Protein AF-A0A9W9ZLP1-F1 (afdb_monomer_lite)

Sequence (159 aa):
MEIKDVVPSSAYHYSLTSFCESRKTEWKYGPYRGVTRVIDLIGAGVTRVMGMVASCAGTCQGQGTTQDVHSTDNQMVYPVTAFHDQDVNSGSQRLVEAHLRNWPTKRILMQRQTLRAVPVSEVKYEWNDTSTRFWVFGLDHKVHAPDYPQQCCCGCTIL

Foldseek 3Di:
DAWDDKDKDKDKDKDKDFDWDDDDDDPPDDDPDDDDDDDDDDDDDDDPDDDPDDDDDDDDDDDDDQDFPDKDKDLQDDADCPDPDVCSRVVSNVVSVVVCVVCVPIRTPMMMMTMTIKMKMWIWDDDPNDIAIWIDIHPPRDIGGPPDPPPDPDDDDPD

Structure (mmCIF, N/CA/C/O backbone):
data_AF-A0A9W9ZLP1-F1
#
_entry.id   AF-A0A9W9ZLP1-F1
#
loop_
_atom_site.group_PDB
_atom_site.id
_atom_site.type_symbol
_atom_site.label_atom_id
_atom_site.label_alt_id
_atom_site.label_comp_id
_atom_site.label_asym_id
_atom_site.label_entity_id
_atom_site.label_seq_id
_atom_site.pdbx_PDB_ins_code
_atom_site.Cartn_x
_atom_site.Cartn_y
_atom_site.Cartn_z
_atom_site.occupancy
_atom_site.B_iso_or_equiv
_atom_site.auth_seq_id
_atom_site.auth_comp_id
_atom_site.auth_asym_id
_atom_site.auth_atom_id
_atom_site.pdbx_PDB_model_num
ATOM 1 N N . MET A 1 1 ? -14.034 13.514 25.423 1.00 75.75 1 MET A N 1
ATOM 2 C CA . MET A 1 1 ? -13.645 12.399 24.541 1.00 75.75 1 MET A CA 1
ATOM 3 C C . MET A 1 1 ? -12.877 11.431 25.409 1.00 75.75 1 MET A C 1
ATOM 5 O O . MET A 1 1 ? -11.858 11.834 25.953 1.00 75.75 1 MET A O 1
ATOM 9 N N . GLU A 1 2 ? -13.390 10.221 25.598 1.00 85.62 2 GLU A N 1
ATOM 10 C CA . GLU A 1 2 ? -12.672 9.154 26.301 1.00 85.62 2 GLU A CA 1
ATOM 11 C C . GLU A 1 2 ? -12.226 8.094 25.300 1.00 85.62 2 GLU A C 1
ATOM 13 O O . GLU A 1 2 ? -13.033 7.611 24.506 1.00 85.62 2 GLU A O 1
ATOM 18 N N . ILE A 1 3 ? -10.946 7.726 25.343 1.00 88.31 3 ILE A N 1
ATOM 19 C CA . ILE A 1 3 ? -10.419 6.605 24.564 1.00 88.31 3 ILE A CA 1
ATOM 20 C C . ILE A 1 3 ? -10.789 5.321 25.303 1.00 88.31 3 ILE A C 1
ATOM 22 O O . ILE A 1 3 ? -10.439 5.164 26.472 1.00 88.31 3 ILE A O 1
ATOM 26 N N . LYS A 1 4 ? -11.500 4.415 24.630 1.00 91.81 4 LYS A N 1
ATOM 27 C CA . LYS A 1 4 ? -11.926 3.136 25.216 1.00 91.81 4 LYS A CA 1
ATOM 28 C C . LYS A 1 4 ? -10.978 2.001 24.862 1.00 91.81 4 LYS A C 1
ATOM 30 O O . LYS A 1 4 ? -10.706 1.153 25.702 1.00 91.81 4 LYS A O 1
ATOM 35 N N . ASP A 1 5 ? -10.510 1.978 23.619 1.00 91.81 5 ASP A N 1
ATOM 36 C CA . ASP A 1 5 ? -9.742 0.865 23.070 1.00 91.81 5 ASP A CA 1
ATOM 37 C C . ASP A 1 5 ? -8.805 1.352 21.957 1.00 91.81 5 ASP A C 1
ATOM 39 O O . ASP A 1 5 ? -9.132 2.283 21.212 1.00 91.81 5 ASP A O 1
ATOM 43 N N . VAL A 1 6 ? -7.642 0.712 21.853 1.00 90.38 6 VAL A N 1
ATOM 44 C CA . VAL A 1 6 ? -6.632 0.972 20.822 1.00 90.38 6 VAL A CA 1
ATOM 45 C C . VAL A 1 6 ? -6.205 -0.369 20.244 1.00 90.38 6 VAL A C 1
ATOM 47 O O . VAL A 1 6 ? -5.517 -1.147 20.904 1.00 90.38 6 VAL A O 1
ATOM 50 N N . VAL A 1 7 ? -6.591 -0.624 18.996 1.00 91.31 7 VAL A N 1
ATOM 51 C CA . VAL A 1 7 ? -6.280 -1.865 18.285 1.00 91.31 7 VAL A CA 1
ATOM 52 C C . VAL A 1 7 ? -5.129 -1.606 17.309 1.00 91.31 7 VAL A C 1
ATOM 54 O O . VAL A 1 7 ? -5.330 -0.932 16.293 1.00 91.31 7 VAL A O 1
ATOM 57 N N . PRO A 1 8 ? -3.911 -2.107 17.588 1.00 87.44 8 PRO A N 1
ATOM 58 C CA . PRO A 1 8 ? -2.798 -1.998 16.658 1.00 87.44 8 PRO A CA 1
ATOM 59 C C . PRO A 1 8 ? -2.944 -3.011 15.516 1.00 87.44 8 PRO A C 1
ATOM 61 O O . PRO A 1 8 ? -3.302 -4.170 15.719 1.00 87.44 8 PRO A O 1
ATOM 64 N N . SER A 1 9 ? -2.614 -2.580 14.306 1.00 88.94 9 SER A N 1
ATOM 65 C CA . SER A 1 9 ? -2.601 -3.387 13.085 1.00 88.94 9 SER A CA 1
ATOM 66 C C . SER A 1 9 ? -1.468 -2.930 12.156 1.00 88.94 9 SER A C 1
ATOM 68 O O . SER A 1 9 ? -0.769 -1.951 12.429 1.00 88.94 9 SER A O 1
ATOM 70 N N . SER A 1 10 ? -1.231 -3.659 11.068 1.00 86.94 10 SER A N 1
ATOM 71 C CA . SER A 1 10 ? -0.253 -3.288 10.039 1.00 86.94 10 SER A CA 1
ATOM 72 C C . SER A 1 10 ? -0.920 -3.291 8.673 1.00 86.94 10 SER A C 1
ATOM 74 O O . SER A 1 10 ? -1.614 -4.240 8.327 1.00 86.94 10 SER A O 1
ATOM 76 N N . ALA A 1 11 ? -0.685 -2.237 7.899 1.00 87.69 11 ALA A N 1
ATOM 77 C CA . ALA A 1 11 ? -1.044 -2.153 6.493 1.00 87.69 11 ALA A CA 1
ATOM 78 C C . ALA A 1 11 ? 0.213 -2.296 5.629 1.00 87.69 11 ALA A C 1
ATOM 80 O O . ALA A 1 11 ? 1.306 -1.897 6.035 1.00 87.69 11 ALA A O 1
ATOM 81 N N . TYR A 1 12 ? 0.066 -2.830 4.420 1.00 88.25 12 TYR A N 1
ATOM 82 C CA . TYR A 1 12 ? 1.188 -3.047 3.511 1.00 88.25 12 TYR A CA 1
ATOM 83 C C . TYR A 1 12 ? 1.121 -2.114 2.305 1.00 88.25 12 TYR A C 1
ATOM 85 O O . TYR A 1 12 ? 0.121 -2.052 1.596 1.00 88.25 12 TYR A O 1
ATOM 93 N N . HIS A 1 13 ? 2.217 -1.402 2.049 1.00 88.12 13 HIS A N 1
ATOM 94 C CA . HIS A 1 13 ? 2.382 -0.565 0.867 1.00 88.12 13 HIS A CA 1
ATOM 95 C C . HIS A 1 13 ? 3.393 -1.211 -0.083 1.00 88.12 13 HIS A C 1
ATOM 97 O O . HIS A 1 13 ? 4.598 -1.228 0.187 1.00 88.12 13 HIS A O 1
ATOM 103 N N . TYR A 1 14 ? 2.894 -1.750 -1.196 1.00 88.06 14 TYR A N 1
ATOM 104 C CA . TYR A 1 14 ? 3.714 -2.312 -2.266 1.00 88.06 14 TYR A CA 1
ATOM 105 C C . TYR A 1 14 ? 3.990 -1.259 -3.343 1.00 88.06 14 TYR A C 1
ATOM 107 O O . TYR A 1 14 ? 3.070 -0.629 -3.863 1.00 88.06 14 TYR A O 1
ATOM 115 N N . SER A 1 15 ? 5.258 -1.097 -3.720 1.00 88.38 15 SER A N 1
ATOM 116 C CA . SER A 1 15 ? 5.681 -0.185 -4.784 1.00 88.38 15 SER A CA 1
ATOM 117 C C . SER A 1 15 ? 6.609 -0.875 -5.779 1.00 88.38 15 SER A C 1
ATOM 119 O O . SER A 1 15 ? 7.604 -1.480 -5.376 1.00 88.38 15 SER A O 1
ATOM 121 N N . LEU A 1 16 ? 6.318 -0.717 -7.073 1.00 87.44 16 LEU A N 1
ATOM 122 C CA . LEU A 1 16 ? 7.160 -1.168 -8.179 1.00 87.44 16 LEU A CA 1
ATOM 123 C C . LEU A 1 16 ? 7.777 0.046 -8.881 1.00 87.44 16 LEU A C 1
ATOM 125 O O . LEU A 1 16 ? 7.083 0.812 -9.546 1.00 87.44 16 LEU A O 1
ATOM 129 N N . THR A 1 17 ? 9.090 0.213 -8.749 1.00 87.44 17 THR A N 1
ATOM 130 C CA . THR A 1 17 ? 9.850 1.292 -9.391 1.00 87.44 17 THR A CA 1
ATOM 131 C C . THR A 1 17 ? 10.663 0.722 -10.543 1.00 87.44 17 THR A C 1
ATOM 133 O O . THR A 1 17 ? 11.424 -0.219 -10.347 1.00 87.44 17 THR A O 1
ATOM 136 N N . SER A 1 18 ? 10.529 1.290 -11.742 1.00 83.19 18 SER A N 1
ATOM 137 C CA . SER A 1 18 ? 11.250 0.820 -12.932 1.00 83.19 18 SER A CA 1
ATOM 138 C C . SER A 1 18 ? 12.118 1.916 -13.533 1.00 83.19 18 SER A C 1
ATOM 140 O O . SER A 1 18 ? 11.651 3.018 -13.816 1.00 83.19 18 SER A O 1
ATOM 142 N N . PHE A 1 19 ? 13.379 1.585 -13.782 1.00 83.69 19 PHE A N 1
ATOM 143 C CA . PHE A 1 19 ? 14.361 2.437 -14.435 1.00 83.69 19 PHE A CA 1
ATOM 144 C C . PHE A 1 19 ? 14.451 2.027 -15.907 1.00 83.69 19 PHE A C 1
ATOM 146 O O . PHE A 1 19 ? 14.974 0.962 -16.241 1.00 83.69 19 PHE A O 1
ATOM 153 N N . CYS A 1 20 ? 13.898 2.859 -16.792 1.00 78.62 20 CYS A N 1
ATOM 154 C CA . CYS A 1 20 ? 13.837 2.592 -18.230 1.00 78.62 20 CYS A CA 1
ATOM 155 C C . CYS A 1 20 ? 14.640 3.624 -19.025 1.00 78.62 20 CYS A C 1
ATOM 157 O O . CYS A 1 20 ? 14.585 4.819 -18.741 1.00 78.62 20 CYS A O 1
ATOM 159 N N . GLU A 1 21 ? 15.313 3.172 -20.080 1.00 73.75 21 GLU A N 1
ATOM 160 C CA . GLU A 1 21 ? 15.920 4.055 -21.078 1.00 73.75 21 GLU A CA 1
ATOM 161 C C . GLU A 1 21 ? 14.835 4.526 -22.064 1.00 73.75 21 GLU A C 1
ATOM 163 O O . GLU A 1 21 ? 14.120 3.707 -22.648 1.00 73.75 21 GLU A O 1
ATOM 168 N N . SER A 1 22 ? 14.696 5.838 -22.281 1.00 64.12 22 SER A N 1
ATOM 169 C CA . SER A 1 22 ? 13.853 6.379 -23.355 1.00 64.12 22 SER A CA 1
ATOM 170 C C . SER A 1 22 ? 14.716 6.878 -24.509 1.00 64.12 22 SER A C 1
ATOM 172 O O . SER A 1 22 ? 15.500 7.808 -24.324 1.00 64.12 22 SER A O 1
ATOM 174 N N . ARG A 1 23 ? 14.535 6.319 -25.711 1.00 65.50 23 ARG A N 1
ATOM 175 C CA . ARG A 1 23 ? 15.132 6.851 -26.944 1.00 65.50 23 ARG A CA 1
ATOM 176 C C . ARG A 1 23 ? 14.087 7.654 -27.705 1.00 65.50 23 ARG A C 1
ATOM 178 O O . ARG A 1 23 ? 12.994 7.159 -27.961 1.00 65.50 23 ARG A O 1
ATOM 185 N N . LYS A 1 24 ? 14.430 8.887 -28.067 1.00 61.84 24 LYS A N 1
ATOM 186 C CA . LYS A 1 24 ? 13.695 9.689 -29.048 1.00 61.84 24 LYS A CA 1
ATOM 187 C C . LYS A 1 24 ? 14.620 9.871 -30.241 1.00 61.84 24 LYS A C 1
ATOM 189 O O . LYS A 1 24 ? 15.713 10.406 -30.085 1.00 61.84 24 LYS A O 1
ATOM 194 N N . THR A 1 25 ? 14.217 9.383 -31.405 1.00 57.41 25 THR A N 1
ATOM 195 C CA . THR A 1 25 ? 14.917 9.665 -32.659 1.00 57.41 25 THR A CA 1
ATOM 196 C C . THR A 1 25 ? 14.212 10.825 -33.331 1.00 57.41 25 THR A C 1
ATOM 198 O O . THR A 1 25 ? 13.082 10.677 -33.791 1.00 57.41 25 THR A O 1
ATOM 201 N N . GLU A 1 26 ? 14.874 11.975 -33.360 1.00 61.31 26 GLU A N 1
ATOM 202 C CA . GLU A 1 26 ? 14.427 13.148 -34.100 1.00 61.31 26 GLU A CA 1
ATOM 203 C C . GLU A 1 26 ? 15.391 13.412 -35.258 1.00 61.31 26 GLU A C 1
ATOM 205 O O . GLU A 1 26 ? 16.605 13.215 -35.139 1.00 61.31 26 GLU A O 1
ATOM 210 N N . TRP A 1 27 ? 14.849 13.834 -36.399 1.00 58.59 27 TRP A N 1
ATOM 211 C CA . TRP A 1 27 ? 15.660 14.246 -37.536 1.00 58.59 27 TRP A CA 1
ATOM 212 C C . TRP A 1 27 ? 16.406 15.535 -37.181 1.00 58.59 27 TRP A C 1
ATOM 214 O O . TRP A 1 27 ? 15.810 16.605 -37.140 1.00 58.59 27 TRP A O 1
ATOM 224 N N . LYS A 1 28 ? 17.728 15.455 -36.979 1.00 59.72 28 LYS A N 1
ATOM 225 C CA . LYS A 1 28 ? 18.580 16.651 -36.824 1.00 59.72 28 LYS A CA 1
ATOM 226 C C . LYS A 1 28 ? 18.597 17.514 -38.099 1.00 59.72 28 LYS A C 1
ATOM 228 O O . LYS A 1 28 ? 18.823 18.716 -38.024 1.00 59.72 28 LYS A O 1
ATOM 233 N N . TYR A 1 29 ? 18.341 16.898 -39.254 1.00 58.34 29 TYR A N 1
ATOM 234 C CA . TYR A 1 29 ? 18.195 17.552 -40.551 1.00 58.34 29 TYR A CA 1
ATOM 235 C C . TYR A 1 29 ? 17.061 16.880 -41.328 1.00 58.34 29 TYR A C 1
ATOM 237 O O . TYR A 1 29 ? 17.097 15.669 -41.542 1.00 58.34 29 TYR A O 1
ATOM 245 N N . GLY A 1 30 ? 16.058 17.651 -41.759 1.00 60.81 30 GLY A N 1
ATOM 246 C CA . GLY A 1 30 ? 15.135 17.193 -42.799 1.00 60.81 30 GLY A CA 1
ATOM 247 C C . GLY A 1 30 ? 15.886 16.965 -44.120 1.00 60.81 30 GLY A C 1
ATOM 248 O O . GLY A 1 30 ? 16.981 17.508 -44.295 1.00 60.81 30 GLY A O 1
ATOM 249 N N . PRO A 1 31 ? 15.337 16.179 -45.067 1.00 57.25 31 PRO A N 1
ATOM 250 C CA . PRO A 1 31 ? 15.918 16.080 -46.404 1.00 57.25 31 PRO A CA 1
ATOM 251 C C . PRO A 1 31 ? 16.090 17.492 -46.975 1.00 57.25 31 PRO A C 1
ATOM 253 O O . PRO A 1 31 ? 15.196 18.322 -46.803 1.00 57.25 31 PRO A O 1
ATOM 256 N N . TYR A 1 32 ? 17.236 17.769 -47.607 1.00 51.59 32 TYR A N 1
ATOM 257 C CA . TYR A 1 32 ? 17.585 19.091 -48.137 1.00 51.59 32 TYR A CA 1
ATOM 258 C C . TYR A 1 32 ? 16.541 19.514 -49.177 1.00 51.59 32 TYR A C 1
ATOM 260 O O . TYR A 1 32 ? 16.620 19.169 -50.354 1.00 51.59 32 TYR A O 1
ATOM 268 N N . ARG A 1 33 ? 15.504 20.216 -48.725 1.00 57.81 33 ARG A N 1
ATOM 269 C CA . ARG A 1 33 ? 14.511 20.836 -49.590 1.00 57.81 33 ARG A CA 1
ATOM 270 C C . ARG A 1 33 ? 14.999 22.248 -49.823 1.00 57.81 33 ARG A C 1
ATOM 272 O O . ARG A 1 33 ? 15.138 23.018 -48.875 1.00 57.81 33 ARG A O 1
ATOM 279 N N . GLY A 1 34 ? 15.341 22.517 -51.082 1.00 51.00 34 GLY A N 1
ATOM 280 C CA . GLY A 1 34 ? 15.795 23.815 -51.560 1.00 51.00 34 GLY A CA 1
ATOM 281 C C . GLY A 1 34 ? 15.001 24.944 -50.912 1.00 51.00 34 GLY A C 1
ATOM 282 O O . GLY A 1 34 ? 13.775 24.911 -50.830 1.00 51.00 34 GLY A O 1
ATOM 283 N N . VAL A 1 35 ? 15.753 25.890 -50.374 1.00 38.38 35 VAL A N 1
ATOM 284 C CA . VAL A 1 35 ? 15.298 26.972 -49.512 1.00 38.38 35 VAL A CA 1
ATOM 285 C C . VAL A 1 35 ? 14.218 27.805 -50.203 1.00 38.38 35 VAL A C 1
ATOM 287 O O . VAL A 1 35 ? 14.444 28.344 -51.282 1.00 38.38 35 VAL A O 1
ATOM 290 N N . THR A 1 36 ? 13.092 28.040 -49.534 1.00 34.03 36 THR A N 1
ATOM 291 C CA . THR A 1 36 ? 12.443 29.357 -49.564 1.00 34.03 36 THR A CA 1
ATOM 292 C C . THR A 1 36 ? 11.864 29.635 -48.183 1.00 34.03 36 THR A C 1
ATOM 294 O O . THR A 1 36 ? 11.145 28.819 -47.613 1.00 34.03 36 THR A O 1
ATOM 297 N N . ARG A 1 37 ? 12.275 30.767 -47.611 1.00 44.38 37 ARG A N 1
ATOM 298 C CA . ARG A 1 37 ? 11.893 31.238 -46.281 1.00 44.38 37 ARG A CA 1
ATOM 299 C C . ARG A 1 37 ? 10.444 31.719 -46.303 1.00 44.38 37 ARG A C 1
ATOM 301 O O . ARG A 1 37 ? 10.157 32.648 -47.047 1.00 44.38 37 ARG A O 1
ATOM 308 N N . VAL A 1 38 ? 9.603 31.199 -45.415 1.00 35.12 38 VAL A N 1
ATOM 309 C CA . VAL A 1 38 ? 8.531 31.979 -44.788 1.00 35.12 38 VAL A CA 1
ATOM 310 C C . VAL A 1 38 ? 8.523 31.616 -43.306 1.00 35.12 38 VAL A C 1
ATOM 312 O O . VAL A 1 38 ? 8.521 30.452 -42.921 1.00 35.12 38 VAL A O 1
ATOM 315 N N . ILE A 1 39 ? 8.664 32.660 -42.505 1.00 47.09 39 ILE A N 1
ATOM 316 C CA . ILE A 1 39 ? 8.511 32.711 -41.057 1.00 47.09 39 ILE A CA 1
ATOM 317 C C . ILE A 1 39 ? 7.113 32.231 -40.652 1.00 47.09 39 ILE A C 1
ATOM 319 O O . ILE A 1 39 ? 6.145 32.856 -41.054 1.00 47.09 39 ILE A O 1
ATOM 323 N N . ASP A 1 40 ? 7.023 31.217 -39.792 1.00 34.41 40 ASP A N 1
ATOM 324 C CA . ASP A 1 40 ? 5.860 31.041 -38.919 1.00 34.41 40 ASP A CA 1
ATOM 325 C C . ASP A 1 40 ? 6.326 30.972 -37.464 1.00 34.41 40 ASP A C 1
ATOM 327 O O . ASP A 1 40 ? 6.873 29.985 -36.968 1.00 34.41 40 ASP A O 1
ATOM 331 N N . LEU A 1 41 ? 6.130 32.110 -36.804 1.00 45.44 41 LEU A N 1
ATOM 332 C CA . LEU A 1 41 ? 6.068 32.283 -35.365 1.00 45.44 41 LEU A CA 1
ATOM 333 C C . LEU A 1 41 ? 4.718 31.750 -34.881 1.00 45.44 41 LEU A C 1
ATOM 335 O O . LEU A 1 41 ? 3.752 32.495 -34.969 1.00 45.44 41 LEU A O 1
ATOM 339 N N . ILE A 1 42 ? 4.632 30.550 -34.301 1.00 38.19 42 ILE A N 1
ATOM 340 C CA . ILE A 1 42 ? 3.568 30.249 -33.325 1.00 38.19 42 ILE A CA 1
ATOM 341 C C . ILE A 1 42 ? 4.107 29.296 -32.255 1.00 38.19 42 ILE A C 1
ATOM 343 O O . ILE A 1 42 ? 4.539 28.187 -32.553 1.00 38.19 42 ILE A O 1
ATOM 347 N N . GLY A 1 43 ? 3.993 29.716 -30.991 1.00 36.28 43 GLY A N 1
ATOM 348 C CA . GLY A 1 43 ? 3.769 28.775 -29.893 1.00 36.28 43 GLY A CA 1
ATOM 349 C C . GLY A 1 43 ? 4.903 28.574 -28.897 1.00 36.28 43 GLY A C 1
ATOM 350 O O . GLY A 1 43 ? 5.278 27.442 -28.610 1.00 36.28 43 GLY A O 1
ATOM 351 N N . ALA A 1 44 ? 5.390 29.656 -28.289 1.00 42.81 44 ALA A N 1
ATOM 352 C CA . ALA A 1 44 ? 5.922 29.570 -26.933 1.00 42.81 44 ALA A CA 1
ATOM 353 C C . ALA A 1 44 ? 4.847 28.974 -26.001 1.00 42.81 44 ALA A C 1
ATOM 355 O O . ALA A 1 44 ? 3.721 29.470 -25.966 1.00 42.81 44 ALA A O 1
ATOM 356 N N . GLY A 1 45 ? 5.176 27.920 -25.249 1.00 34.75 45 GLY A N 1
ATOM 357 C CA . GLY A 1 45 ? 4.206 27.305 -24.346 1.00 34.75 45 GLY A CA 1
ATOM 358 C C . GLY A 1 45 ? 4.733 26.129 -23.531 1.00 34.75 45 GLY A C 1
ATOM 359 O O . GLY A 1 45 ? 4.586 24.981 -23.926 1.00 34.75 45 GLY A O 1
ATOM 360 N N . VAL A 1 46 ? 5.211 26.454 -22.327 1.00 34.78 46 VAL A N 1
ATOM 361 C CA . VAL A 1 46 ? 5.378 25.585 -21.145 1.00 34.78 46 VAL A CA 1
ATOM 362 C C . VAL A 1 46 ? 6.672 24.764 -21.057 1.00 34.78 46 VAL A C 1
ATOM 364 O O . VAL A 1 46 ? 6.711 23.540 -21.160 1.00 34.78 46 VAL A O 1
ATOM 367 N N . THR A 1 47 ? 7.735 25.468 -20.672 1.00 32.19 47 THR A N 1
ATOM 368 C CA . THR A 1 47 ? 8.810 24.922 -19.840 1.00 32.19 47 THR A CA 1
ATOM 369 C C . THR A 1 47 ? 8.220 24.524 -18.483 1.00 32.19 47 THR A C 1
ATOM 371 O O . THR A 1 47 ? 7.885 25.393 -17.679 1.00 32.19 47 THR A O 1
ATOM 374 N N . ARG A 1 48 ? 8.103 23.225 -18.183 1.00 33.03 48 ARG A N 1
ATOM 375 C CA . ARG A 1 48 ? 7.997 22.772 -16.788 1.00 33.03 48 ARG A CA 1
ATOM 376 C C . ARG A 1 48 ? 9.385 22.337 -16.341 1.00 33.03 48 ARG A C 1
ATOM 378 O O . ARG A 1 48 ? 9.868 21.263 -16.686 1.00 33.03 48 ARG A O 1
ATOM 385 N N . VAL A 1 49 ? 10.040 23.273 -15.662 1.00 35.66 49 VAL A N 1
ATOM 386 C CA . VAL A 1 49 ? 11.366 23.135 -15.069 1.00 35.66 49 VAL A CA 1
ATOM 387 C C . VAL A 1 49 ? 11.348 22.018 -14.027 1.00 35.66 49 VAL A C 1
ATOM 389 O O . VAL A 1 49 ? 10.382 21.838 -13.286 1.00 35.66 49 VAL A O 1
ATOM 392 N N . MET A 1 50 ? 12.455 21.282 -14.028 1.00 36.62 50 MET A N 1
ATOM 393 C CA . MET A 1 50 ? 12.915 20.336 -13.023 1.00 36.62 50 MET A CA 1
ATOM 394 C C . MET A 1 50 ? 12.599 20.771 -11.587 1.00 36.62 50 MET A C 1
ATOM 396 O O . MET A 1 50 ? 12.987 21.853 -11.158 1.00 36.62 50 MET A O 1
ATOM 400 N N . GLY A 1 51 ? 12.008 19.861 -10.818 1.00 27.48 51 GLY A N 1
ATOM 401 C CA . GLY A 1 51 ? 12.143 19.836 -9.367 1.00 27.48 51 GLY A CA 1
ATOM 402 C C . GLY A 1 51 ? 13.146 18.755 -8.979 1.00 27.48 51 GLY A C 1
ATOM 403 O O . GLY A 1 51 ? 12.750 17.640 -8.659 1.00 27.48 51 GLY A O 1
ATOM 404 N N . MET A 1 52 ? 14.443 19.065 -9.043 1.00 31.45 52 MET A N 1
ATOM 405 C CA . MET A 1 52 ? 15.429 18.399 -8.190 1.00 31.45 52 MET A CA 1
ATOM 406 C C . MET A 1 52 ? 15.222 18.964 -6.790 1.00 31.45 52 MET A C 1
ATOM 408 O O . MET A 1 52 ? 15.482 20.142 -6.565 1.00 31.45 52 MET A O 1
ATOM 412 N N . VAL A 1 53 ? 14.757 18.139 -5.857 1.00 29.78 53 VAL A N 1
ATOM 413 C CA . VAL A 1 53 ? 14.834 18.473 -4.435 1.00 29.78 53 VAL A CA 1
ATOM 414 C C . VAL A 1 53 ? 15.953 17.624 -3.854 1.00 29.78 53 VAL A C 1
ATOM 416 O O . VAL A 1 53 ? 15.763 16.466 -3.496 1.00 29.78 53 VAL A O 1
ATOM 419 N N . ALA A 1 54 ? 17.153 18.198 -3.839 1.00 31.73 54 ALA A N 1
ATOM 420 C CA . ALA A 1 54 ? 18.179 17.797 -2.896 1.00 31.73 54 ALA A CA 1
ATOM 421 C C . ALA A 1 54 ? 17.819 18.444 -1.554 1.00 31.73 54 ALA A C 1
ATOM 423 O O . ALA A 1 54 ? 17.652 19.660 -1.481 1.00 31.73 54 ALA A O 1
ATOM 424 N N . SER A 1 55 ? 17.688 17.641 -0.504 1.00 30.20 55 SER A N 1
ATOM 425 C CA . SER A 1 55 ? 17.679 18.139 0.868 1.00 30.20 55 SER A CA 1
ATOM 426 C C . SER A 1 55 ? 18.791 17.435 1.629 1.00 30.20 55 SER A C 1
ATOM 428 O O . SER A 1 55 ? 18.882 16.208 1.655 1.00 30.20 55 SER A O 1
ATOM 430 N N . CYS A 1 56 ? 19.682 18.255 2.171 1.00 26.28 56 CYS A N 1
ATOM 431 C CA . CYS A 1 56 ? 20.786 17.886 3.030 1.00 26.28 56 CYS A CA 1
ATOM 432 C C . CYS A 1 56 ? 20.379 18.012 4.509 1.00 26.28 56 CYS A C 1
ATOM 434 O O . CYS A 1 56 ? 19.749 18.991 4.892 1.00 26.28 56 CYS A O 1
ATOM 436 N N . ALA A 1 57 ? 20.809 17.013 5.286 1.00 40.00 57 ALA A N 1
ATOM 437 C CA . ALA A 1 57 ? 21.143 16.977 6.716 1.00 40.00 57 ALA A CA 1
ATOM 438 C C . ALA A 1 57 ? 20.326 17.801 7.743 1.00 40.00 57 ALA A C 1
ATOM 440 O O . ALA A 1 57 ? 20.397 19.025 7.792 1.00 40.00 57 ALA A O 1
ATOM 441 N N . GLY A 1 58 ? 19.729 17.078 8.701 1.00 29.45 58 GLY A N 1
ATOM 442 C CA . GLY A 1 58 ? 19.305 17.580 10.013 1.00 29.45 58 GLY A CA 1
ATOM 443 C C . GLY A 1 58 ? 18.759 16.454 10.906 1.00 29.45 58 GLY A C 1
ATOM 444 O O . GLY A 1 58 ? 17.810 15.778 10.530 1.00 29.45 58 GLY A O 1
ATOM 445 N N . THR A 1 59 ? 19.405 16.234 12.055 1.00 37.16 59 THR A N 1
ATOM 446 C CA . THR A 1 59 ? 19.071 15.344 13.199 1.00 37.16 59 THR A CA 1
ATOM 447 C C . THR A 1 59 ? 17.669 15.659 13.793 1.00 37.16 59 THR A C 1
ATOM 449 O O . THR A 1 59 ? 17.155 16.733 13.521 1.00 37.16 59 THR A O 1
ATOM 452 N N . CYS A 1 60 ? 16.930 14.863 14.585 1.00 32.88 60 CYS A N 1
ATOM 453 C CA . CYS A 1 60 ? 17.208 13.916 15.675 1.00 32.88 60 CYS A CA 1
ATOM 454 C C . CYS A 1 60 ? 16.037 12.899 15.828 1.00 32.88 60 CYS A C 1
ATOM 456 O O . CYS A 1 60 ? 14.998 13.018 15.191 1.00 32.88 60 CYS A O 1
ATOM 458 N N . GLN A 1 61 ? 16.235 11.919 16.712 1.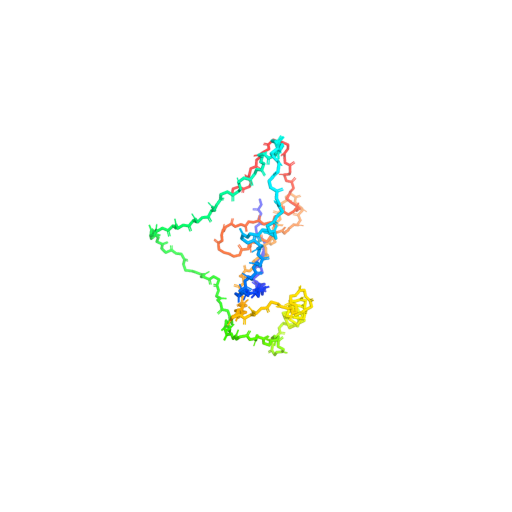00 42.88 61 GLN A N 1
ATOM 459 C CA . GLN A 1 61 ? 15.483 10.683 16.978 1.00 42.88 61 GLN A CA 1
ATOM 460 C C . GLN A 1 61 ? 13.948 10.747 17.155 1.00 42.88 61 GLN A C 1
ATOM 462 O O . GLN A 1 61 ? 13.417 11.558 17.905 1.00 42.88 61 GLN A O 1
ATOM 467 N N . GLY A 1 62 ? 13.295 9.714 16.608 1.00 33.28 62 GLY A N 1
ATOM 468 C CA . GLY A 1 62 ? 12.014 9.145 17.040 1.00 33.28 62 GLY A CA 1
ATOM 469 C C . GLY A 1 62 ? 11.890 7.742 16.436 1.00 33.28 62 GLY A C 1
ATOM 470 O O . GLY A 1 62 ? 11.662 7.595 15.240 1.00 33.28 62 GLY A O 1
ATOM 471 N N . GLN A 1 63 ? 12.192 6.701 17.214 1.00 41.06 63 GLN A N 1
ATOM 472 C CA . GLN A 1 63 ? 12.320 5.328 16.716 1.00 41.06 63 GLN A CA 1
ATOM 473 C C . GLN A 1 63 ? 10.953 4.680 16.466 1.00 41.06 63 GLN A C 1
ATOM 475 O O . GLN A 1 63 ? 10.205 4.399 17.394 1.00 41.06 63 GLN A O 1
ATOM 480 N N . GLY A 1 64 ? 10.692 4.383 15.197 1.00 43.41 64 GLY A N 1
ATOM 481 C CA . GLY A 1 64 ? 9.647 3.477 14.717 1.00 43.41 64 GLY A CA 1
ATOM 482 C C . GLY A 1 64 ? 9.558 3.558 13.194 1.00 43.41 64 GLY A C 1
ATOM 483 O O . GLY A 1 64 ? 8.511 3.835 12.624 1.00 43.41 64 GLY A O 1
ATOM 484 N N . THR A 1 65 ? 10.700 3.422 12.519 1.00 44.44 65 THR A N 1
ATOM 485 C CA . THR A 1 65 ? 10.786 3.535 11.058 1.00 44.44 65 THR A CA 1
ATOM 486 C C . THR A 1 65 ? 9.784 2.589 10.401 1.00 44.44 65 THR A C 1
ATOM 488 O O . THR A 1 65 ? 9.755 1.417 10.771 1.00 44.44 65 THR A O 1
ATOM 491 N N . THR A 1 66 ? 9.006 3.059 9.415 1.00 55.59 66 THR A N 1
ATOM 492 C CA . THR A 1 66 ? 8.320 2.163 8.467 1.00 55.59 66 THR A CA 1
ATOM 493 C C . THR A 1 66 ? 9.356 1.171 7.964 1.00 55.59 66 THR A C 1
ATOM 495 O O . THR A 1 66 ? 10.331 1.579 7.328 1.00 55.59 66 THR A O 1
ATOM 498 N N . GLN A 1 67 ? 9.215 -0.095 8.346 1.00 63.12 67 GLN A N 1
ATOM 499 C CA . GLN A 1 67 ? 10.226 -1.094 8.044 1.00 63.12 67 GLN A CA 1
ATOM 500 C C . GLN A 1 67 ? 9.992 -1.593 6.621 1.00 63.12 67 GLN A C 1
ATOM 502 O O . GLN A 1 67 ? 8.882 -2.002 6.260 1.00 63.12 67 GLN A O 1
ATOM 507 N N . ASP A 1 68 ? 11.047 -1.539 5.810 1.00 69.00 68 ASP A N 1
ATOM 508 C CA . ASP A 1 68 ? 11.078 -2.215 4.521 1.00 69.00 68 ASP A CA 1
ATOM 509 C C . ASP A 1 68 ? 11.104 -3.724 4.814 1.00 69.00 68 ASP A C 1
ATOM 511 O O . ASP A 1 68 ? 12.126 -4.281 5.205 1.00 69.00 68 ASP A O 1
ATOM 515 N N . VAL A 1 69 ? 9.945 -4.374 4.683 1.00 77.50 69 VAL A N 1
ATOM 516 C CA . VAL A 1 69 ? 9.767 -5.810 4.962 1.00 77.50 69 VAL A CA 1
ATOM 517 C C . VAL A 1 69 ? 10.483 -6.637 3.904 1.00 77.50 69 VAL A C 1
ATOM 519 O O . VAL A 1 69 ? 11.054 -7.687 4.189 1.00 77.50 69 VAL A O 1
ATOM 522 N N . HIS A 1 70 ? 10.442 -6.161 2.661 1.00 79.19 70 HIS A N 1
ATOM 523 C CA . HIS A 1 70 ? 11.077 -6.825 1.540 1.00 79.19 70 HIS A CA 1
ATOM 524 C C . HIS A 1 70 ? 11.462 -5.805 0.470 1.00 79.19 70 HIS A C 1
ATOM 526 O O . HIS A 1 70 ? 10.630 -5.005 0.044 1.00 79.19 70 HIS A O 1
ATOM 532 N N . SER A 1 71 ? 12.709 -5.852 0.005 1.00 83.69 71 SER A N 1
ATOM 533 C CA . SER A 1 71 ? 13.168 -5.088 -1.154 1.00 83.69 71 SER A CA 1
ATOM 534 C C . SER A 1 71 ? 13.992 -5.998 -2.050 1.00 83.69 71 SER A C 1
ATOM 536 O O . SER A 1 71 ? 14.956 -6.603 -1.588 1.00 83.69 71 SER A O 1
ATOM 538 N N . THR A 1 72 ? 13.605 -6.088 -3.320 1.00 80.44 72 THR A N 1
ATOM 539 C CA . THR A 1 72 ? 14.327 -6.866 -4.329 1.00 80.44 72 THR A CA 1
ATOM 540 C C . THR A 1 72 ? 14.568 -6.010 -5.561 1.00 80.44 72 THR A C 1
ATOM 542 O O . THR A 1 72 ? 13.649 -5.369 -6.079 1.00 80.44 72 THR A O 1
ATOM 545 N N . ASP A 1 73 ? 15.803 -6.052 -6.049 1.00 85.81 73 ASP A N 1
ATOM 546 C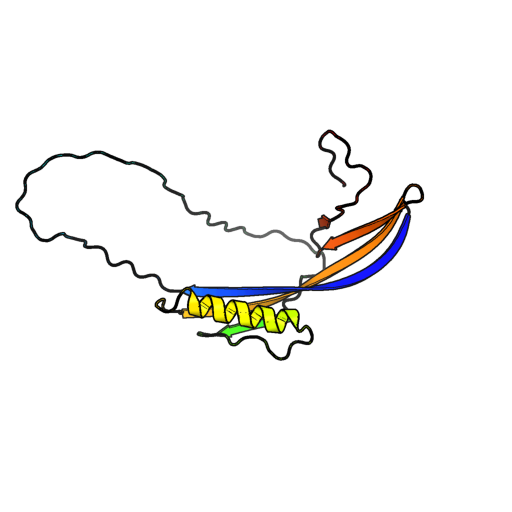 CA . ASP A 1 73 ? 16.269 -5.362 -7.243 1.00 85.81 73 ASP A CA 1
ATOM 547 C C . ASP A 1 73 ? 16.627 -6.394 -8.316 1.00 85.81 73 ASP A C 1
ATOM 549 O O . ASP A 1 73 ? 17.445 -7.282 -8.078 1.00 85.81 73 ASP A O 1
ATOM 553 N N . ASN A 1 74 ? 16.026 -6.295 -9.501 1.00 83.25 74 ASN A N 1
ATOM 554 C CA . ASN A 1 74 ? 16.402 -7.132 -10.638 1.00 83.25 74 ASN A CA 1
ATOM 555 C C . ASN A 1 74 ? 16.076 -6.454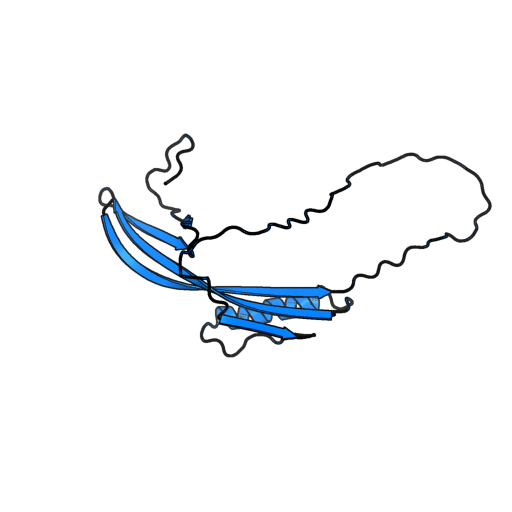 -11.973 1.00 83.25 74 ASN A C 1
ATOM 557 O O . ASN A 1 74 ? 15.279 -5.524 -12.023 1.00 83.25 74 ASN A O 1
ATOM 561 N N . GLN A 1 75 ? 16.644 -6.930 -13.082 1.00 79.31 75 GLN A N 1
ATOM 562 C CA . GLN A 1 75 ? 16.290 -6.414 -14.411 1.00 79.31 75 GLN A CA 1
ATOM 563 C C . GLN A 1 75 ? 14.808 -6.662 -14.748 1.00 79.31 75 GLN A C 1
ATOM 565 O O . GLN A 1 75 ? 14.167 -5.817 -15.369 1.00 79.31 75 GLN A O 1
ATOM 570 N N . MET A 1 76 ? 14.263 -7.795 -14.299 1.00 82.81 76 MET A N 1
ATOM 571 C CA . MET A 1 76 ? 12.827 -8.069 -14.248 1.00 82.81 76 MET A CA 1
ATOM 572 C C . MET A 1 76 ? 12.498 -8.704 -12.902 1.00 82.81 76 MET A C 1
ATOM 574 O O . MET A 1 76 ? 13.083 -9.727 -12.535 1.00 82.81 76 MET A O 1
ATOM 578 N N . VAL A 1 77 ? 11.597 -8.084 -12.148 1.00 86.88 77 VAL A N 1
ATOM 579 C CA . VAL A 1 77 ? 11.163 -8.610 -10.847 1.00 86.88 77 VAL A CA 1
ATOM 580 C C . VAL A 1 77 ? 9.950 -9.516 -11.018 1.00 86.88 77 VAL A C 1
ATOM 582 O O . VAL A 1 77 ? 9.049 -9.229 -11.805 1.00 86.88 77 VAL A O 1
ATOM 585 N N . TYR A 1 78 ? 9.936 -10.619 -10.274 1.00 88.44 78 TYR A N 1
ATOM 586 C CA . TYR A 1 78 ? 8.785 -11.514 -10.218 1.00 88.44 78 TYR A CA 1
ATOM 587 C C . TYR A 1 78 ? 7.783 -11.029 -9.163 1.00 88.44 78 TYR A C 1
ATOM 589 O O . TYR A 1 78 ? 8.215 -10.476 -8.143 1.00 88.44 78 TYR A O 1
ATOM 597 N N . PRO A 1 79 ? 6.473 -11.257 -9.376 1.00 89.00 79 PRO A N 1
ATOM 598 C CA . PRO A 1 79 ? 5.457 -11.011 -8.361 1.00 89.00 79 PRO A CA 1
ATOM 599 C C . PRO A 1 79 ? 5.773 -11.722 -7.045 1.00 89.00 79 PRO A C 1
ATOM 601 O O . PRO A 1 79 ? 6.364 -12.803 -7.026 1.00 89.00 79 PRO A O 1
ATOM 604 N N . VAL A 1 80 ? 5.323 -11.131 -5.944 1.00 89.25 80 VAL A N 1
ATOM 605 C CA . VAL A 1 80 ? 5.366 -11.756 -4.624 1.00 89.25 80 VAL A CA 1
ATOM 606 C C . VAL A 1 80 ? 4.211 -12.757 -4.547 1.00 89.25 80 VAL A C 1
ATOM 608 O O . VAL A 1 80 ? 3.067 -12.397 -4.795 1.00 89.25 80 VAL A O 1
ATOM 611 N N . THR A 1 81 ? 4.497 -14.024 -4.244 1.00 88.25 81 THR A N 1
ATOM 612 C CA . THR A 1 81 ? 3.479 -15.098 -4.235 1.00 88.25 81 THR A CA 1
ATOM 613 C C . THR A 1 81 ? 3.341 -15.818 -2.897 1.00 88.25 81 THR A C 1
ATOM 615 O O . THR A 1 81 ? 2.350 -16.505 -2.674 1.00 88.25 81 THR A O 1
ATOM 618 N N . ALA A 1 82 ? 4.324 -15.672 -2.007 1.00 88.69 82 ALA A N 1
ATOM 619 C CA . ALA A 1 82 ? 4.412 -16.405 -0.745 1.00 88.69 82 ALA A CA 1
ATOM 620 C C . ALA A 1 82 ? 4.272 -15.501 0.492 1.00 88.69 82 ALA A C 1
ATOM 622 O O . ALA A 1 82 ? 4.686 -15.883 1.586 1.00 88.69 82 ALA A O 1
ATOM 623 N N . PHE A 1 83 ? 3.732 -14.288 0.337 1.00 89.38 83 PHE A N 1
ATOM 624 C CA . PHE A 1 83 ? 3.463 -13.423 1.482 1.00 89.38 83 PHE A CA 1
ATOM 625 C C . PHE A 1 83 ? 2.193 -13.875 2.211 1.00 89.38 83 PHE A C 1
ATOM 627 O O . PHE A 1 83 ? 1.291 -14.449 1.600 1.00 89.38 83 PHE A O 1
ATOM 634 N N . HIS A 1 84 ? 2.133 -13.636 3.524 1.00 89.88 84 HIS A N 1
ATOM 635 C CA . HIS A 1 84 ? 1.010 -14.069 4.362 1.00 89.88 84 HIS A CA 1
ATOM 636 C C . HIS A 1 84 ? -0.298 -13.345 4.010 1.00 89.88 84 HIS A C 1
ATOM 638 O O . HIS A 1 84 ? -1.375 -13.914 4.166 1.00 89.88 84 HIS A O 1
ATOM 644 N N . ASP A 1 85 ? -0.194 -12.115 3.508 1.00 88.00 85 ASP A N 1
ATOM 645 C CA . ASP A 1 85 ? -1.320 -11.338 3.007 1.00 88.00 85 ASP A CA 1
ATOM 646 C C . ASP A 1 85 ? -1.529 -11.591 1.500 1.00 88.00 85 ASP A C 1
ATOM 648 O O . ASP A 1 85 ? -0.656 -11.329 0.665 1.00 88.00 85 ASP A O 1
ATOM 652 N N . GLN A 1 86 ? -2.707 -12.115 1.156 1.00 89.62 86 GLN A N 1
ATOM 653 C CA . GLN A 1 86 ? -3.104 -12.431 -0.219 1.00 89.62 86 GLN A CA 1
ATOM 654 C C . GLN A 1 86 ? -3.331 -11.174 -1.071 1.00 89.62 86 GLN A C 1
ATOM 656 O O . GLN A 1 86 ? -3.142 -11.218 -2.293 1.00 89.62 86 GLN A O 1
ATOM 661 N N . ASP A 1 87 ? -3.683 -10.043 -0.458 1.00 89.81 87 ASP A N 1
ATOM 662 C CA . ASP A 1 87 ? -3.879 -8.782 -1.173 1.00 89.81 87 ASP A CA 1
ATOM 663 C C . ASP A 1 87 ? -2.543 -8.238 -1.682 1.00 89.81 87 ASP A C 1
ATOM 665 O O . ASP A 1 87 ? -2.453 -7.740 -2.807 1.00 89.81 87 ASP A O 1
ATOM 669 N N . VAL A 1 88 ? -1.466 -8.437 -0.916 1.00 89.88 88 VAL A N 1
ATOM 670 C CA . VAL A 1 88 ? -0.100 -8.133 -1.364 1.00 89.88 88 VAL A CA 1
ATOM 671 C C . VAL A 1 88 ? 0.295 -9.030 -2.535 1.00 89.88 88 VAL A C 1
ATOM 673 O O . VAL A 1 88 ? 0.822 -8.533 -3.534 1.00 89.88 88 VAL A O 1
ATOM 676 N N . ASN A 1 89 ? 0.012 -10.334 -2.449 1.00 91.94 89 ASN A N 1
ATOM 677 C CA . ASN A 1 89 ? 0.360 -11.272 -3.515 1.00 91.94 89 ASN A CA 1
ATOM 678 C C . ASN A 1 89 ? -0.361 -10.909 -4.825 1.00 91.94 89 ASN A C 1
ATOM 680 O O . ASN A 1 89 ? 0.277 -10.676 -5.856 1.00 91.94 89 ASN A O 1
ATOM 684 N N . SER A 1 90 ? -1.687 -10.765 -4.770 1.00 93.19 90 SER A N 1
ATOM 685 C CA . SER A 1 90 ? -2.507 -10.417 -5.935 1.00 93.19 90 SER A CA 1
ATOM 686 C C . SER A 1 90 ? -2.218 -9.005 -6.467 1.00 93.19 90 SER A C 1
ATOM 688 O O . SER A 1 90 ? -2.178 -8.796 -7.683 1.00 93.19 90 SER A O 1
ATOM 690 N N . GLY A 1 91 ? -1.958 -8.037 -5.585 1.00 90.31 91 GLY A N 1
ATOM 691 C CA . GLY A 1 91 ? -1.578 -6.672 -5.943 1.00 90.31 91 GLY A CA 1
ATOM 692 C C . GLY A 1 91 ? -0.235 -6.609 -6.667 1.00 90.31 91 GLY A C 1
ATOM 693 O O . GLY A 1 91 ? -0.124 -5.948 -7.703 1.00 90.31 91 GLY A O 1
ATOM 694 N N . SER A 1 92 ? 0.766 -7.348 -6.179 1.00 91.00 92 SER A N 1
ATOM 695 C CA . SER A 1 92 ? 2.078 -7.430 -6.826 1.00 91.00 92 SER A CA 1
ATOM 696 C C . SER A 1 92 ? 1.979 -8.027 -8.232 1.00 91.00 92 SER A C 1
ATOM 698 O O . SER A 1 92 ? 2.534 -7.469 -9.179 1.00 91.00 92 SER A O 1
ATOM 700 N N . GLN A 1 93 ? 1.186 -9.092 -8.399 1.00 92.81 93 GLN A N 1
ATOM 701 C CA . GLN A 1 93 ? 0.950 -9.722 -9.693 1.00 92.81 93 GLN A CA 1
ATOM 702 C C . GLN A 1 93 ? 0.324 -8.738 -10.682 1.00 92.81 93 GLN A C 1
ATOM 704 O O . GLN A 1 93 ? 0.859 -8.537 -11.773 1.00 92.81 93 GLN A O 1
ATOM 709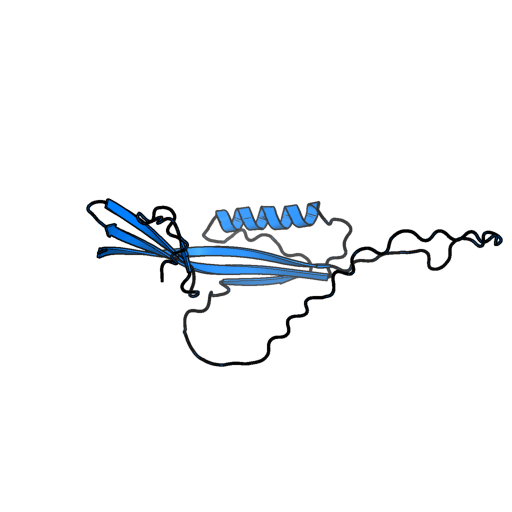 N N . ARG A 1 94 ? -0.753 -8.055 -10.278 1.00 92.31 94 ARG A N 1
ATOM 710 C CA . ARG 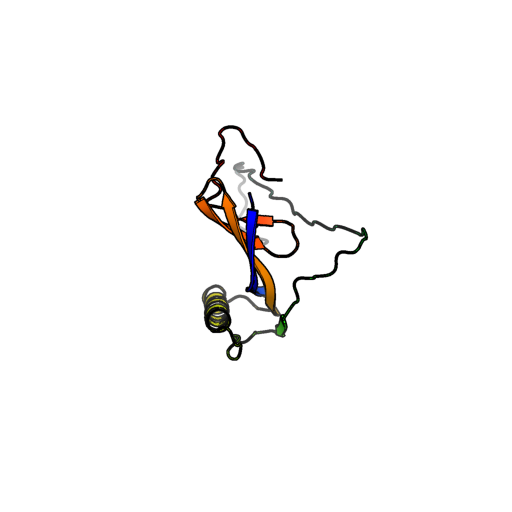A 1 94 ? -1.429 -7.059 -11.123 1.00 92.31 94 ARG A CA 1
ATOM 711 C C . ARG A 1 94 ? -0.490 -5.935 -11.554 1.00 92.31 94 ARG A C 1
ATOM 713 O O . ARG A 1 94 ? -0.546 -5.514 -12.705 1.00 92.31 94 ARG A O 1
ATOM 720 N N . LEU A 1 95 ? 0.364 -5.441 -10.657 1.00 88.94 95 LEU A N 1
ATOM 721 C CA . LEU A 1 95 ? 1.282 -4.340 -10.957 1.00 88.94 95 LEU A CA 1
ATOM 722 C C . LEU A 1 95 ? 2.410 -4.755 -11.903 1.00 88.94 95 LEU A C 1
ATOM 724 O O . LEU A 1 95 ? 2.707 -4.020 -12.847 1.00 88.94 95 LEU A O 1
ATOM 728 N N . VAL A 1 96 ? 3.001 -5.933 -11.692 1.00 89.06 96 VAL A N 1
ATOM 729 C CA . VAL A 1 96 ? 4.023 -6.481 -12.594 1.00 89.06 96 VAL A CA 1
ATOM 730 C C . VAL A 1 96 ? 3.423 -6.742 -13.980 1.00 89.06 96 VAL A C 1
ATOM 732 O O . VAL A 1 96 ? 3.976 -6.292 -14.984 1.00 89.06 96 VAL A O 1
ATOM 735 N N . GLU A 1 97 ? 2.252 -7.379 -14.056 1.00 89.38 97 GLU A N 1
ATOM 736 C CA . GLU A 1 97 ? 1.555 -7.638 -15.323 1.00 89.38 97 GLU A CA 1
ATOM 737 C C . GLU A 1 97 ? 1.152 -6.346 -16.047 1.00 89.38 97 GLU A C 1
ATOM 739 O O . GLU A 1 97 ? 1.358 -6.213 -17.257 1.00 89.38 97 GLU A O 1
ATOM 744 N N . ALA A 1 98 ? 0.610 -5.363 -15.321 1.00 88.44 98 ALA A N 1
ATOM 745 C CA . ALA A 1 98 ? 0.249 -4.067 -15.885 1.00 88.44 98 ALA A CA 1
ATOM 746 C C . ALA A 1 98 ? 1.480 -3.330 -16.428 1.00 88.44 98 ALA A C 1
ATOM 748 O O . ALA A 1 98 ? 1.417 -2.746 -17.511 1.00 88.44 98 ALA A O 1
ATOM 749 N N . HIS A 1 99 ? 2.614 -3.385 -15.723 1.00 84.94 99 HIS A N 1
ATOM 750 C CA . HIS A 1 99 ? 3.860 -2.795 -16.203 1.00 84.94 99 HIS A CA 1
ATOM 751 C C . HIS A 1 99 ? 4.321 -3.445 -17.515 1.00 84.94 99 HIS A C 1
ATOM 753 O O . HIS A 1 99 ? 4.659 -2.739 -18.469 1.00 84.94 99 HIS A O 1
ATOM 759 N N . LEU A 1 100 ? 4.310 -4.779 -17.589 1.00 82.56 100 LEU A N 1
ATOM 760 C CA . LEU A 1 100 ? 4.675 -5.515 -18.804 1.00 82.56 100 LEU A CA 1
ATOM 761 C C . LEU A 1 100 ? 3.763 -5.151 -19.984 1.00 82.56 100 LEU A C 1
ATOM 763 O O . LEU A 1 100 ? 4.242 -4.969 -21.103 1.00 82.56 100 LEU A O 1
ATOM 767 N N . ARG A 1 101 ? 2.459 -4.984 -19.732 1.00 85.25 101 ARG A N 1
ATOM 768 C CA . ARG A 1 101 ? 1.475 -4.617 -20.759 1.00 85.25 101 ARG A CA 1
ATOM 769 C C . ARG A 1 101 ? 1.638 -3.181 -21.262 1.00 85.25 101 ARG A C 1
ATOM 771 O O . ARG A 1 101 ? 1.474 -2.936 -22.453 1.00 85.25 101 ARG A O 1
ATOM 778 N N . ASN A 1 102 ? 1.945 -2.239 -20.373 1.00 83.38 102 ASN A N 1
ATOM 779 C CA . ASN A 1 102 ? 1.976 -0.811 -20.699 1.00 83.38 102 ASN A CA 1
ATOM 780 C C . ASN A 1 102 ? 3.290 -0.358 -21.358 1.00 83.38 102 ASN A C 1
ATOM 782 O O . ASN A 1 102 ? 3.294 0.634 -22.090 1.00 83.38 102 ASN A O 1
ATOM 786 N N . TRP A 1 103 ? 4.405 -1.062 -21.127 1.00 78.81 103 TRP A N 1
ATOM 787 C CA . TRP A 1 103 ? 5.718 -0.696 -21.679 1.00 78.81 103 TRP A CA 1
ATOM 788 C C . TRP A 1 103 ? 6.485 -1.872 -22.314 1.00 78.81 103 TRP A C 1
ATOM 790 O O . TRP A 1 103 ? 7.650 -2.084 -21.976 1.00 78.81 103 TRP A O 1
ATOM 800 N N . PRO A 1 104 ? 5.900 -2.596 -23.288 1.00 74.88 104 PRO A N 1
ATOM 801 C CA . PRO A 1 104 ? 6.520 -3.787 -23.878 1.00 74.88 104 PRO A CA 1
ATOM 802 C C . PRO A 1 104 ? 7.782 -3.485 -24.702 1.00 74.88 104 PRO A C 1
ATOM 804 O O . PRO A 1 104 ? 8.637 -4.347 -24.873 1.00 74.88 104 PRO A O 1
ATOM 807 N N . THR A 1 105 ? 7.915 -2.264 -25.228 1.00 74.38 105 THR A N 1
ATOM 808 C CA . THR A 1 105 ? 9.017 -1.861 -26.120 1.00 74.38 105 THR A CA 1
ATOM 809 C C . THR A 1 105 ? 10.124 -1.075 -25.421 1.00 74.38 105 THR A C 1
ATOM 811 O O . THR A 1 105 ? 11.150 -0.779 -26.037 1.00 74.38 105 THR A O 1
ATOM 814 N N . LYS A 1 106 ? 9.943 -0.701 -24.148 1.00 76.00 106 LYS A N 1
ATOM 815 C CA . LYS A 1 106 ? 10.965 0.044 -23.407 1.00 76.00 106 LYS A CA 1
ATOM 816 C C . LYS A 1 106 ? 12.018 -0.911 -22.862 1.00 76.00 106 LYS A C 1
ATOM 818 O O . LYS A 1 106 ? 11.698 -1.941 -22.278 1.00 76.00 106 LYS A O 1
ATOM 823 N N . ARG A 1 107 ? 13.290 -0.530 -22.994 1.00 81.00 107 ARG A N 1
ATOM 824 C CA . ARG A 1 107 ? 14.388 -1.265 -22.367 1.00 81.00 107 ARG A CA 1
ATOM 825 C C . ARG A 1 107 ? 14.399 -0.974 -20.867 1.00 81.00 107 ARG A C 1
ATOM 827 O O . ARG A 1 107 ? 14.782 0.120 -20.447 1.00 81.00 107 ARG A O 1
ATOM 834 N N . ILE A 1 108 ? 13.986 -1.963 -20.083 1.00 82.19 108 ILE A N 1
ATOM 835 C CA . ILE A 1 108 ? 14.084 -1.956 -18.623 1.00 82.19 108 ILE A CA 1
ATOM 836 C C . ILE A 1 108 ? 15.540 -2.248 -18.244 1.00 82.19 108 ILE A C 1
ATOM 838 O O . ILE A 1 108 ? 16.092 -3.281 -18.628 1.00 82.19 108 ILE A O 1
ATOM 842 N N . LEU A 1 109 ? 16.174 -1.316 -17.533 1.00 83.56 109 LEU A N 1
ATOM 843 C CA . LEU A 1 109 ? 17.546 -1.464 -17.039 1.00 83.56 109 LEU A CA 1
ATOM 844 C C . LEU A 1 109 ? 17.557 -2.108 -15.652 1.00 83.56 109 LEU A C 1
ATOM 846 O O . LEU A 1 109 ? 18.403 -2.947 -15.363 1.00 83.56 109 LEU A O 1
ATOM 850 N N . MET A 1 110 ? 16.607 -1.710 -14.808 1.00 85.00 110 MET A N 1
ATOM 851 C CA . MET A 1 110 ? 16.442 -2.209 -13.448 1.00 85.00 110 MET A CA 1
ATOM 852 C C . MET A 1 110 ? 14.994 -1.995 -13.007 1.00 85.00 110 MET A C 1
ATOM 854 O O . MET A 1 110 ? 14.375 -0.988 -13.351 1.00 85.00 110 MET A O 1
ATOM 858 N N . GLN A 1 111 ? 14.472 -2.912 -12.207 1.00 86.88 111 GLN A N 1
ATOM 859 C CA . GLN A 1 111 ? 13.244 -2.757 -11.447 1.00 86.88 111 GLN A CA 1
ATOM 860 C C . GLN A 1 111 ? 13.525 -3.046 -9.981 1.00 86.88 111 GLN A C 1
ATOM 862 O O . GLN A 1 111 ? 14.231 -3.993 -9.640 1.00 86.88 111 GLN A O 1
ATOM 867 N N . ARG A 1 112 ? 12.940 -2.225 -9.121 1.00 88.31 112 ARG A N 1
ATOM 868 C CA . ARG A 1 112 ? 12.942 -2.390 -7.678 1.00 88.31 112 ARG A CA 1
ATOM 869 C C . ARG A 1 112 ? 11.513 -2.600 -7.228 1.00 88.31 112 ARG A C 1
ATOM 871 O O . ARG A 1 112 ? 10.666 -1.734 -7.457 1.00 88.31 112 ARG A O 1
ATOM 878 N N . GLN A 1 113 ? 11.259 -3.722 -6.574 1.00 89.38 113 GLN A N 1
ATOM 879 C CA . GLN A 1 113 ? 10.037 -3.904 -5.807 1.00 89.38 113 GLN A CA 1
ATOM 880 C C . GLN A 1 113 ? 10.334 -3.713 -4.328 1.00 89.38 113 GLN A C 1
ATOM 882 O O . GLN A 1 113 ? 11.311 -4.254 -3.813 1.00 89.38 113 GLN A O 1
ATOM 887 N N . THR A 1 114 ? 9.485 -2.947 -3.656 1.00 89.44 114 THR A N 1
ATOM 888 C CA . THR A 1 114 ? 9.603 -2.683 -2.223 1.00 89.44 114 THR A CA 1
ATOM 889 C C . THR A 1 114 ? 8.244 -2.882 -1.571 1.00 89.44 114 THR A C 1
ATOM 891 O O . THR A 1 114 ? 7.243 -2.334 -2.033 1.00 89.44 114 THR A O 1
ATOM 894 N N . LEU A 1 115 ? 8.223 -3.669 -0.501 1.00 90.12 115 LEU A N 1
ATOM 895 C CA . LEU A 1 115 ? 7.076 -3.902 0.361 1.00 90.12 115 LEU A CA 1
ATOM 896 C C . LEU A 1 115 ? 7.356 -3.267 1.720 1.00 90.12 115 LEU A C 1
ATOM 898 O O . LEU A 1 115 ? 8.305 -3.651 2.408 1.00 90.12 115 LEU A O 1
ATOM 902 N N . ARG A 1 116 ? 6.525 -2.301 2.102 1.00 88.88 116 ARG A N 1
ATOM 903 C CA . ARG A 1 116 ? 6.656 -1.560 3.360 1.00 88.88 116 ARG A CA 1
ATOM 904 C C . ARG A 1 116 ? 5.513 -1.892 4.295 1.00 88.88 116 ARG A C 1
ATOM 906 O O . ARG A 1 116 ? 4.361 -1.841 3.873 1.00 88.88 116 ARG A O 1
ATOM 913 N N . ALA A 1 117 ? 5.827 -2.176 5.555 1.00 87.19 117 ALA A N 1
ATOM 914 C CA . ALA A 1 117 ? 4.821 -2.23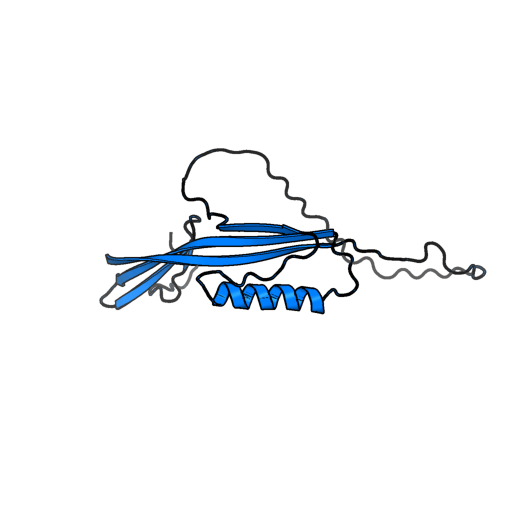2 6.605 1.00 87.19 117 ALA A CA 1
ATOM 915 C C . ALA A 1 117 ? 4.600 -0.825 7.166 1.00 87.19 117 ALA A C 1
ATOM 917 O O . ALA A 1 117 ? 5.537 -0.155 7.610 1.00 87.19 117 ALA A O 1
ATOM 918 N N . VAL A 1 118 ? 3.349 -0.386 7.139 1.00 87.12 118 VAL A N 1
ATOM 919 C CA . VAL A 1 118 ? 2.884 0.854 7.746 1.00 87.12 118 VAL A CA 1
ATOM 920 C C . VAL A 1 118 ? 2.072 0.470 8.979 1.00 87.12 118 VAL A C 1
ATOM 922 O O . VAL A 1 118 ? 1.033 -0.176 8.832 1.00 87.12 118 VAL A O 1
ATOM 925 N N . PRO A 1 119 ? 2.521 0.822 10.194 1.00 87.31 119 PRO A N 1
ATOM 926 C CA . PRO A 1 119 ? 1.722 0.578 11.385 1.00 87.31 119 PRO A CA 1
ATOM 927 C C . PRO A 1 119 ? 0.448 1.424 11.320 1.00 87.31 119 PRO A C 1
ATOM 929 O O . PRO A 1 119 ? 0.489 2.597 10.936 1.00 87.31 119 PRO A O 1
ATOM 932 N N . VAL A 1 120 ? -0.681 0.821 11.679 1.00 88.81 120 VAL A N 1
ATOM 933 C CA . VAL A 1 120 ? -1.987 1.482 11.721 1.00 88.81 120 VAL A CA 1
ATOM 934 C C . VAL A 1 120 ? -2.650 1.162 13.046 1.00 88.81 120 VAL A C 1
ATOM 936 O O . VAL A 1 120 ? -2.862 -0.005 13.367 1.00 88.81 120 VAL A O 1
ATOM 939 N N . SER A 1 121 ? -3.013 2.190 13.800 1.00 89.12 121 SER A N 1
ATOM 940 C CA . SER A 1 121 ? -3.741 2.026 15.058 1.00 89.12 121 SER A CA 1
ATOM 941 C C . SER A 1 121 ? -5.170 2.510 14.877 1.00 89.12 121 SER A C 1
ATOM 943 O O . SER A 1 121 ? -5.393 3.684 14.578 1.00 89.12 121 SER A O 1
ATOM 945 N N . GLU A 1 122 ? -6.138 1.614 15.057 1.00 90.31 122 GLU A N 1
ATOM 946 C CA . GLU A 1 122 ? -7.548 1.985 15.162 1.00 90.31 122 GLU A CA 1
ATOM 947 C C . GLU A 1 122 ? -7.840 2.365 16.612 1.00 90.31 122 GLU A C 1
ATOM 949 O O . GLU A 1 122 ? -7.666 1.560 17.527 1.00 90.31 122 GLU A O 1
ATOM 954 N N . VAL A 1 123 ? -8.279 3.601 16.827 1.00 90.31 123 VAL A N 1
ATOM 955 C CA . VAL A 1 123 ? -8.628 4.114 18.150 1.00 90.31 123 VAL A CA 1
ATOM 956 C C . VAL A 1 123 ? -10.135 4.276 18.222 1.00 90.31 123 VAL A C 1
ATOM 958 O O . VAL A 1 123 ? -10.726 5.036 17.451 1.00 90.31 123 VAL A O 1
ATOM 961 N N . LYS A 1 124 ? -10.757 3.579 19.171 1.00 91.19 124 LYS A N 1
ATOM 962 C CA . LYS A 1 124 ? -12.184 3.708 19.468 1.00 91.19 124 LYS A CA 1
ATOM 963 C C . LYS A 1 124 ? -12.359 4.661 20.632 1.00 91.19 124 LYS A C 1
ATOM 965 O O . LYS A 1 124 ? -11.740 4.501 21.688 1.00 91.19 124 LYS A O 1
ATOM 970 N N . TYR A 1 125 ? -13.221 5.645 20.441 1.00 88.56 125 TYR A N 1
ATOM 971 C CA . TYR A 1 125 ? -13.491 6.655 21.443 1.00 88.56 125 TYR A CA 1
ATOM 972 C C . TYR A 1 125 ? -14.984 6.871 21.614 1.00 88.56 125 TYR A C 1
ATOM 974 O O . TYR A 1 125 ? -15.791 6.603 20.725 1.00 88.56 125 TYR A O 1
ATOM 982 N N . GLU A 1 126 ? -15.332 7.369 22.788 1.00 89.44 126 GLU A N 1
ATOM 983 C CA . GLU A 1 126 ? -16.685 7.772 23.117 1.00 89.44 126 GLU A CA 1
ATOM 984 C C . GLU A 1 126 ? -16.736 9.292 23.278 1.00 89.44 126 GLU A C 1
ATOM 986 O O . GLU A 1 126 ? -15.895 9.923 23.944 1.00 89.44 126 GLU A O 1
ATOM 991 N N . TRP A 1 127 ? -17.718 9.896 22.619 1.00 85.06 127 TRP A N 1
ATOM 992 C CA . TRP A 1 127 ? -17.992 11.319 22.687 1.00 85.06 127 TRP A CA 1
ATOM 993 C C . TRP A 1 127 ? -19.497 11.561 22.661 1.00 85.06 127 TRP A C 1
ATOM 995 O O . TRP A 1 127 ? -20.163 11.162 21.713 1.00 85.06 127 TRP A O 1
ATOM 1005 N N . ASN A 1 128 ? -20.014 12.242 23.690 1.00 83.56 128 ASN A N 1
ATOM 1006 C CA . ASN A 1 128 ? -21.428 12.618 23.806 1.00 83.56 128 ASN A CA 1
ATOM 1007 C C . ASN A 1 128 ? -22.378 11.428 23.539 1.00 83.56 128 ASN A C 1
ATOM 1009 O O . ASN A 1 128 ? -23.213 11.487 22.637 1.00 83.56 128 ASN A O 1
ATOM 1013 N N . ASP A 1 129 ? -22.143 10.314 24.246 1.00 84.62 129 ASP A N 1
ATOM 1014 C CA . ASP A 1 129 ? -22.846 9.023 24.116 1.00 84.62 129 ASP A CA 1
ATOM 1015 C C . ASP A 1 129 ? -22.791 8.377 22.716 1.00 84.62 129 ASP A C 1
ATOM 1017 O O . ASP A 1 129 ? -23.502 7.417 22.419 1.00 84.62 129 ASP A O 1
ATOM 1021 N N . THR A 1 130 ? -21.921 8.881 21.839 1.00 83.94 130 THR A N 1
ATOM 1022 C CA . THR A 1 130 ? -21.662 8.322 20.512 1.00 83.94 130 THR A CA 1
ATOM 1023 C C . THR A 1 130 ? -20.307 7.626 20.513 1.00 83.94 130 THR A C 1
ATOM 1025 O O . THR A 1 130 ? -19.278 8.238 20.812 1.00 83.94 130 THR A O 1
ATOM 1028 N N . SER A 1 131 ? -20.296 6.342 20.155 1.00 87.88 131 SER A N 1
ATOM 1029 C CA . SER A 1 131 ? -19.060 5.589 19.939 1.00 87.88 131 SER A CA 1
ATOM 1030 C C . SER A 1 131 ? -18.623 5.714 18.483 1.00 87.88 131 SER A C 1
ATOM 1032 O O . SER A 1 131 ? -19.352 5.364 17.555 1.00 87.88 131 SER A O 1
ATOM 1034 N N . THR A 1 132 ? -17.423 6.237 18.275 1.00 88.31 132 THR A N 1
ATOM 1035 C CA . THR A 1 132 ? -16.826 6.415 16.949 1.00 88.31 132 THR A CA 1
ATOM 1036 C C . THR A 1 132 ? -15.372 5.951 16.966 1.00 88.31 132 THR A C 1
ATOM 1038 O O . THR A 1 132 ? -14.825 5.530 17.990 1.00 88.31 132 THR A O 1
ATOM 1041 N N . ARG A 1 133 ? -14.741 5.956 15.790 1.00 88.12 133 ARG A N 1
ATOM 1042 C CA . ARG A 1 133 ? -13.363 5.496 15.604 1.00 88.12 133 ARG A CA 1
ATOM 1043 C C . ARG A 1 133 ? -12.582 6.441 14.707 1.00 88.12 133 ARG A C 1
ATOM 1045 O O . ARG A 1 133 ? -13.155 7.102 13.843 1.00 88.12 133 ARG A O 1
ATOM 1052 N N . PHE A 1 134 ? -11.274 6.478 14.904 1.00 88.69 134 PHE A N 1
ATOM 1053 C CA . PHE A 1 134 ? -10.334 7.104 13.982 1.00 88.69 134 PHE A CA 1
ATOM 1054 C C . PHE A 1 134 ? -9.118 6.208 13.783 1.00 88.69 134 PHE A C 1
ATOM 1056 O O . PHE A 1 134 ? -8.813 5.356 14.619 1.00 88.69 134 PHE A O 1
ATOM 1063 N N . TRP A 1 135 ? -8.418 6.415 12.673 1.00 88.12 135 TRP A N 1
ATOM 1064 C CA . TRP A 1 135 ? -7.202 5.682 12.352 1.00 88.12 135 TRP A CA 1
ATOM 1065 C C . TRP A 1 135 ? -6.001 6.609 12.417 1.00 88.12 135 TRP A C 1
ATOM 1067 O O . TRP A 1 135 ? -6.021 7.719 11.879 1.00 88.12 135 TRP A O 1
ATOM 1077 N N . VAL A 1 136 ? -4.949 6.134 13.070 1.00 86.88 136 VAL A N 1
ATOM 1078 C CA . VAL A 1 136 ? -3.637 6.778 13.087 1.00 86.88 136 VAL A CA 1
ATOM 1079 C C . VAL A 1 136 ? -2.722 5.977 12.179 1.00 86.88 136 VAL A C 1
ATOM 1081 O O . VAL A 1 136 ? -2.571 4.768 12.364 1.00 86.88 136 VAL A O 1
ATOM 1084 N N . PHE A 1 137 ? -2.131 6.645 11.190 1.00 82.44 137 PHE A N 1
ATOM 1085 C CA . PHE A 1 137 ? -1.261 6.002 10.211 1.00 82.44 137 PHE A CA 1
ATOM 1086 C C . PHE A 1 137 ? 0.200 6.371 10.435 1.00 82.44 137 PHE A C 1
ATOM 1088 O O . PHE A 1 137 ? 0.554 7.551 10.504 1.00 82.44 137 PHE A O 1
ATOM 1095 N N . GLY A 1 138 ? 1.063 5.355 10.426 1.00 75.69 138 GLY A N 1
ATOM 1096 C CA . GLY A 1 138 ? 2.506 5.538 10.484 1.00 75.69 138 GLY A CA 1
ATOM 1097 C C . GLY A 1 138 ? 2.961 6.270 11.748 1.00 75.69 138 GLY A C 1
ATOM 1098 O O . GLY A 1 138 ? 2.321 6.201 12.794 1.00 75.69 138 GLY A O 1
ATOM 1099 N N . LEU A 1 139 ? 4.085 6.979 11.629 1.00 69.19 139 LEU A N 1
ATOM 1100 C CA . LEU A 1 139 ? 4.612 7.864 12.672 1.00 69.19 139 LEU A CA 1
ATOM 1101 C C . LEU A 1 139 ? 4.394 9.349 12.380 1.00 69.19 139 LEU A C 1
ATOM 1103 O O . LEU A 1 139 ? 4.775 10.193 13.181 1.00 69.19 139 LEU A O 1
ATOM 1107 N N . ASP A 1 140 ? 3.783 9.689 11.250 1.00 66.88 140 ASP A N 1
ATOM 1108 C CA . ASP A 1 140 ? 3.699 11.075 10.776 1.00 66.88 140 ASP A CA 1
ATOM 1109 C C . ASP A 1 140 ? 2.684 11.927 11.565 1.00 66.88 140 ASP A C 1
ATOM 1111 O O . ASP A 1 140 ? 2.304 13.003 11.108 1.00 66.88 140 ASP A O 1
ATOM 1115 N N . HIS A 1 141 ? 2.190 11.431 12.706 1.00 68.56 141 HIS A N 1
ATOM 1116 C CA . HIS A 1 141 ? 1.109 12.026 13.503 1.00 68.56 141 HIS A CA 1
ATOM 1117 C C . HIS A 1 141 ? -0.123 12.383 12.645 1.00 68.56 141 HIS A C 1
ATOM 1119 O O . HIS A 1 141 ? -0.857 13.326 12.931 1.00 68.56 141 HIS A O 1
ATOM 1125 N N . LYS A 1 142 ? -0.351 11.629 11.561 1.00 73.19 142 LYS A N 1
ATOM 1126 C CA . LYS A 1 142 ? -1.481 11.821 10.652 1.00 73.19 142 LYS A CA 1
ATOM 1127 C C . LYS A 1 142 ? -2.659 10.994 11.137 1.00 73.19 142 LYS A C 1
ATOM 1129 O O . LYS A 1 142 ? -2.566 9.772 11.264 1.00 73.19 142 LYS A O 1
ATOM 1134 N N . VAL A 1 143 ? -3.773 11.680 11.358 1.00 79.69 143 VAL A N 1
ATOM 1135 C CA . VAL A 1 143 ? -5.027 11.087 11.814 1.00 79.69 143 VAL A CA 1
ATOM 1136 C C . VAL A 1 143 ? -6.066 11.186 10.707 1.00 79.69 143 VAL A C 1
ATOM 1138 O O . VAL A 1 143 ? -6.265 12.248 10.121 1.00 79.69 143 VAL A O 1
ATOM 1141 N N . HIS A 1 144 ? -6.752 10.080 10.438 1.00 79.94 144 HIS A N 1
ATOM 1142 C CA . HIS A 1 144 ? -7.940 10.063 9.599 1.00 79.94 144 HIS A CA 1
ATOM 1143 C C . HIS A 1 144 ? -9.166 9.757 10.454 1.00 79.94 144 HIS A C 1
ATOM 1145 O O . HIS A 1 144 ? -9.344 8.646 10.950 1.00 79.94 144 HIS A O 1
ATOM 1151 N N . ALA A 1 145 ? -10.020 10.768 10.602 1.00 82.31 145 ALA A N 1
ATOM 1152 C CA . ALA A 1 145 ? -11.273 10.696 11.344 1.00 82.31 145 ALA A CA 1
ATOM 1153 C C . ALA A 1 145 ? -12.426 11.191 10.447 1.00 82.31 145 ALA A C 1
ATOM 1155 O O . ALA A 1 145 ? -12.783 12.366 10.516 1.00 82.31 145 ALA A O 1
ATOM 1156 N N . PRO A 1 146 ? -12.968 10.345 9.546 1.00 76.75 146 PRO A N 1
ATOM 1157 C CA . PRO A 1 146 ? -14.039 10.759 8.633 1.00 76.75 146 PRO A CA 1
ATOM 1158 C C . PRO A 1 146 ? -15.326 11.127 9.386 1.00 76.75 146 PRO A C 1
ATOM 1160 O O . PRO A 1 146 ? -15.982 12.111 9.052 1.00 76.75 146 PRO A O 1
ATOM 1163 N N . ASP A 1 147 ? -15.626 10.387 10.453 1.00 77.38 147 ASP A N 1
ATOM 1164 C CA . ASP A 1 147 ? -16.850 10.515 11.249 1.00 77.38 147 ASP A CA 1
ATOM 1165 C C . ASP A 1 147 ? -16.649 11.407 12.486 1.00 77.38 147 ASP A C 1
ATOM 1167 O O . ASP A 1 147 ? -17.250 11.188 13.539 1.00 77.38 147 ASP A O 1
ATOM 1171 N N . TYR A 1 148 ? -15.745 12.390 12.404 1.00 78.50 148 TYR A N 1
ATOM 1172 C CA . TYR A 1 148 ? -15.502 13.300 13.519 1.00 78.50 148 TYR A CA 1
ATOM 1173 C C . TYR A 1 148 ? -16.719 14.220 13.728 1.00 78.50 148 TYR A C 1
ATOM 1175 O O . TYR A 1 148 ? -17.100 14.939 12.806 1.00 78.50 148 TYR A O 1
ATOM 1183 N N . PRO A 1 149 ? -17.333 14.243 14.922 1.00 69.12 149 PRO A N 1
ATOM 1184 C CA . PRO A 1 149 ? -18.641 14.867 15.119 1.00 69.12 149 PRO A CA 1
ATOM 1185 C C . PRO A 1 149 ? -18.623 16.402 15.091 1.00 69.12 149 PRO A C 1
ATOM 1187 O O . PRO A 1 149 ? -19.660 17.021 14.862 1.00 69.12 149 PRO A O 1
ATOM 1190 N N . GLN A 1 150 ? -17.464 17.040 15.287 1.00 68.50 150 GLN A N 1
ATOM 1191 C CA . GLN A 1 150 ? -17.313 18.482 15.082 1.00 68.50 150 GLN A CA 1
ATOM 1192 C C . GLN A 1 150 ? -16.705 18.786 13.711 1.00 68.50 150 GLN A C 1
ATOM 1194 O O . GLN A 1 150 ? -15.556 19.209 13.599 1.00 68.50 150 GLN A O 1
ATOM 1199 N N . GLN A 1 151 ? -17.502 18.621 12.656 1.00 62.38 151 GLN A N 1
ATOM 1200 C CA . GLN A 1 151 ? -17.230 19.226 11.347 1.00 62.38 151 GLN A CA 1
ATOM 1201 C C . GLN A 1 151 ? -17.672 20.699 11.379 1.00 62.38 151 GLN A C 1
ATOM 1203 O O . GLN A 1 151 ? -18.651 21.085 10.748 1.00 62.38 151 GLN A O 1
ATOM 1208 N N . CYS A 1 152 ? -17.029 21.529 12.206 1.00 56.59 152 CYS A N 1
ATOM 1209 C CA . CYS A 1 152 ? -17.439 22.926 12.333 1.00 56.59 152 CYS A CA 1
ATOM 1210 C C . CYS A 1 152 ? -17.056 23.730 11.079 1.00 56.59 152 CYS A C 1
ATOM 1212 O O . CYS A 1 152 ? -15.936 23.643 10.567 1.00 56.59 152 CYS A O 1
ATOM 1214 N N . CYS A 1 153 ? -17.999 24.541 10.601 1.00 56.44 153 CYS A N 1
ATOM 1215 C CA . CYS A 1 153 ? -17.810 25.538 9.558 1.00 56.44 153 CYS A CA 1
ATOM 1216 C C . CYS A 1 153 ? -16.739 26.540 10.022 1.00 56.44 153 CYS A C 1
ATOM 1218 O O . CYS A 1 153 ? -16.891 27.102 11.103 1.00 56.44 153 CYS A O 1
ATOM 1220 N N . CYS A 1 154 ? -15.727 26.813 9.187 1.00 59.00 154 CYS A N 1
ATOM 1221 C CA . CYS A 1 154 ? -14.566 27.702 9.424 1.00 59.00 154 CYS A CA 1
ATOM 1222 C C . CYS A 1 154 ? -13.265 27.007 9.888 1.00 59.00 154 CYS A C 1
ATOM 1224 O O . CYS A 1 154 ? -12.696 27.358 10.913 1.00 59.00 154 CYS A O 1
ATOM 1226 N N . GLY A 1 155 ? -12.733 26.079 9.085 1.00 47.97 155 GLY A N 1
ATOM 1227 C CA . GLY A 1 155 ? -11.278 25.858 8.977 1.00 47.97 155 GLY A CA 1
ATOM 1228 C C . GLY A 1 155 ? -10.511 25.402 10.226 1.00 47.97 155 GLY A C 1
ATOM 1229 O O . GLY A 1 155 ? -9.299 25.603 10.278 1.00 47.97 155 GLY A O 1
ATOM 1230 N N . CYS A 1 156 ? -11.160 24.805 11.226 1.00 46.47 156 CYS A N 1
ATOM 1231 C CA . CYS A 1 156 ? -10.456 24.274 12.391 1.00 46.47 156 CYS A CA 1
ATOM 1232 C C . CYS A 1 156 ? -9.763 22.944 12.061 1.00 46.47 156 CYS A C 1
ATOM 1234 O O . CYS A 1 156 ? -10.401 21.988 11.620 1.00 46.47 156 CYS A O 1
ATOM 1236 N N . THR A 1 157 ? -8.457 22.883 12.313 1.00 46.72 157 THR A N 1
ATOM 1237 C CA . THR A 1 157 ? -7.655 21.657 12.250 1.00 46.72 157 THR A CA 1
ATOM 1238 C C . THR A 1 157 ? -7.767 20.920 13.581 1.00 46.72 157 THR A C 1
ATOM 1240 O O . THR A 1 157 ? -7.605 21.531 14.636 1.00 46.72 157 THR A O 1
ATOM 1243 N N . ILE A 1 158 ? -8.030 19.613 13.536 1.00 54.94 158 ILE A N 1
ATOM 1244 C CA . ILE A 1 158 ? -7.884 18.729 14.698 1.00 54.94 158 ILE A CA 1
ATOM 1245 C C . ILE A 1 158 ? -6.375 18.661 14.989 1.00 54.94 158 ILE A C 1
ATOM 1247 O O . ILE A 1 158 ? -5.637 18.084 14.190 1.00 54.94 158 ILE A O 1
ATOM 1251 N N . LEU A 1 159 ? -5.925 19.355 16.043 1.00 46.56 159 LEU A N 1
ATOM 1252 C CA . LEU A 1 159 ? -4.545 19.309 16.549 1.00 46.56 159 LEU A CA 1
ATOM 1253 C C . LEU A 1 159 ? -4.329 18.063 17.408 1.00 46.56 159 LEU A C 1
ATOM 1255 O O . LEU A 1 159 ? -5.219 17.778 18.242 1.00 46.56 159 LEU A O 1
#

Secondary structure (DSSP, 8-state):
-EEEEEEEEEEEEEEEEEEEE------SS-------------------------------------EEEEEEEESSPPPP-S-S-HHHHHHHHHHHHHHHHH-TTSEEEEEEEEEEEEEEEEEEEEETTEEEEEEEETTTTEEE-TT-S---SS-----

InterPro domains:
  IPR052789 Protein SSUH2 homolog [PTHR48465] (65-159)

Organism: NCBI:txid174260

pLDDT: mean 71.08, std 20.63, range [26.28, 93.19]

Radius of gyration: 25.54 Å; chains: 1; bounding box: 44×49×78 Å

=== Feature glossary ===
Legend for the data blocks above and below:

— What the protein is —

The amino-acid sequence is the protein's primary structure: the linear order of residues from the N-terminus to the C-terminus, written in one-letter code. Everything else here — the 3D coordinates, the secondary structure, the domain annotations — is ultimately a consequence of this string.

Database cross-references. InterPro integrates a dozen domain/family signature databases into unified entries with residue-range hits. GO terms attach function/process/location labels with evidence codes. CATH codes position the fold in a four-level structural taxonomy. Organism is the NCBI-taxonomy species name.

— Where its atoms are —

The mmCIF block holds the 3D Cartesian coordinates of each backbone atom (N, Cα, C, O) in ångströms. mmCIF is the PDB's canonical archive format — a tagged-loop text representation of the atomic model.

The six renders are orthographic views along the three Cartesian axes in both directions. Representation (cartoon, sticks, or surface) and color scheme (sequence-rainbow or by-chain) vary across proteins so the training set covers all the common visualization conventions.

— Local backbone conformation —

Secondary structure is the local, repeating backbone conformation. DSSP classifies it into eight states by reading the hydrogen-bond network: three helix types (H, G, I), two β types (E, B), two non-regular types (T, S), and unstructured coil (-).

SS3 is a coarse helix/strand/coil call (letters a/b/c) made by the P-SEA algorithm from inter-Cα distances and dihedrals. It is less detailed than DSSP but needs only Cα positions.

Backbone dihedral angles. Every residue except chain termini has a φ (preceding-C → N → Cα → C) and a ψ (N → Cα → C → next-N). They are reported in degrees following the IUPAC sign convention. Secondary structure is essentially a statement about which (φ, ψ) basin each residue occupies.

— Global shape and packing —

The geometric summary reports three shape descriptors. Rg (radius of gyration) measures how spread out the Cα atoms are about their centre of mass; compact globular proteins have small Rg, elongated or unfolded ones large. Cα contacts (<8 Å, |i−j|>4) count long-range residue pairs in spatial proximity — high for tightly packed folds, near zero for rods or random coil. The bounding-box extents give the protein's footprint along x, y, z in Å.

Solvent accessibility: the surface area of each residue that a 1.4 Å water probe can touch, in Å². When only backbone atoms are present the absolute values are lower than full-atom SASA (side chains contribute most of the area) and are flagged as backbone-only.

Plot images: a contact map (which residues are close in 3D, as an N×N binary image), a Ramachandran scatter (backbone torsion angles, revealing secondary-structure composition at a glance), and — for AlphaFold structures — a PAE heatmap (pairwise prediction confidence).

— Structural neighborhood —

Foldseek's 3Di representation compresses backbone geometry into a per-residue letter drawn from a learned twenty-state alphabet. It captures the tertiary interaction pattern around each residue — which residues are packed against it in space, regardless of where they are in sequence.

Structural nearest neighbors (via Foldseek easy-search vs the PDB). Reported per hit: target PDB id, E-value, and alignment TM-score. A TM-score above ~0.5 is the conventional threshold for 'same fold'.

— Confidence and disorder —

pLDDT (predicted Local Distance Difference Test) is AlphaFold's per-residue confidence score, ranging from 0 to 100. Values above 90 indicate high confidence (typically well-packed cores); 70–90 is confident; 50–70 low confidence; below 50 usually means the region is disordered or the prediction is unreliable there. AlphaFold stores pLDDT in the mmCIF B-factor column.

For experimental (PDB) structures, the B-factor (temperature factor) quantifies the positional spread of each atom in the crystal — a combination of thermal vibration and static disorder — in units of Å². High B-factors mark flexible loops or poorly resolved regions; low B-factors mark the rigid, well-ordered core.

Predicted Aligned Error (PAE) is an AlphaFold confidence matrix: entry (i, j) is the expected error in the position of residue j, in ångströms, when the prediction is superimposed on the true structure at residue i. Low PAE within a block of residues means that block is internally rigid and well-predicted; high PAE between two blocks means their relative placement is uncertain even if each block individually is confident.